Protein AF-A0A2Z5JEM8-F1 (afdb_monomer)

Nearest PDB structures (foldseek):
  6brm-assembly3_F  TM=8.413E-01  e=3.367E-01  Pectobacterium carotovorum
  6brm-assembly4_H  TM=8.130E-01  e=3.604E-01  Pectobacterium carotovorum
  6brm-assembly4_G  TM=8.463E-01  e=1.721E+00  Pectobacterium carotovorum
  1y44-assembly1_A  TM=6.325E-01  e=1.972E+00  Bacillus subtilis
  7s2j-assembly2_B  TM=3.232E-01  e=3.398E+00  uncultured bacterium

Solvent-accessible surface area (backbone atoms only — not comparable to full-atom values): 4367 Å² total; per-residue (Å²): 133,49,69,42,82,37,59,29,13,38,23,46,36,61,97,55,67,72,55,38,74,79,31,35,36,38,68,56,49,36,51,52,27,59,76,68,63,28,51,21,46,33,80,37,79,31,64,101,52,93,51,43,72,28,46,73,66,60,38,65,71,39,83,37,91,33,61,69,73,84,85,84,83,90,128

Secondary structure (DSSP, 8-state):
-EEEEEEBS--EETTEEEEEESSB-HHHHHHHHHHTTEEEEEEES-SSSTT----HHHHHTS--S------S---

Structure (mmCIF, N/CA/C/O backbone):
data_AF-A0A2Z5JEM8-F1
#
_entry.id   AF-A0A2Z5JEM8-F1
#
loop_
_atom_site.group_PDB
_atom_site.id
_atom_site.type_symbol
_atom_site.label_atom_id
_atom_site.label_alt_id
_atom_site.label_comp_id
_atom_site.label_asym_id
_atom_site.label_entity_id
_atom_site.label_seq_id
_atom_site.pdbx_PDB_ins_code
_atom_site.Cartn_x
_atom_site.Cartn_y
_atom_site.Cartn_z
_atom_site.occupancy
_atom_site.B_iso_or_equiv
_atom_site.auth_seq_id
_atom_site.auth_comp_id
_atom_site.auth_asym_id
_atom_site.auth_atom_id
_atom_site.pdbx_PDB_model_num
ATOM 1 N N . MET A 1 1 ? -14.657 1.083 17.724 1.00 65.38 1 MET A N 1
ATOM 2 C CA . MET A 1 1 ? -13.710 0.217 16.981 1.00 65.38 1 MET A CA 1
ATOM 3 C C . MET A 1 1 ? -13.665 0.696 15.536 1.00 65.38 1 MET A C 1
ATOM 5 O O . MET A 1 1 ? -14.693 0.625 14.874 1.00 65.38 1 MET A O 1
ATOM 9 N N . GLY A 1 2 ? -12.535 1.257 15.091 1.00 82.69 2 GLY A N 1
ATOM 10 C CA . GLY A 1 2 ? -12.387 1.871 13.763 1.00 82.69 2 GLY A CA 1
ATOM 11 C C . GLY A 1 2 ? -11.816 0.925 12.702 1.00 82.69 2 GLY A C 1
ATOM 12 O O . GLY A 1 2 ? -11.339 -0.168 13.023 1.00 82.69 2 GLY A O 1
ATOM 13 N N . ALA A 1 3 ? -11.86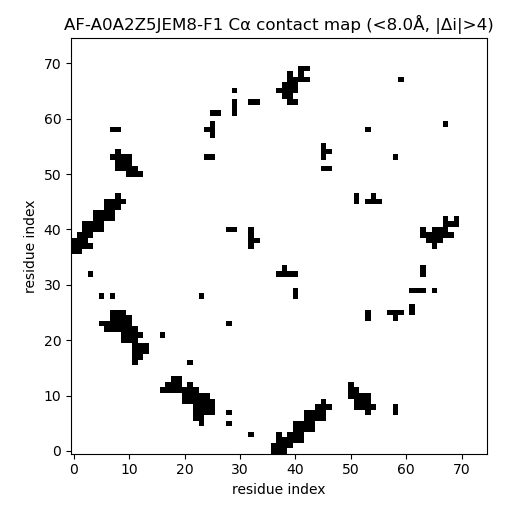7 1.364 11.445 1.00 87.94 3 ALA A N 1
ATOM 14 C CA . ALA A 1 3 ? -11.209 0.728 10.308 1.00 87.94 3 ALA A CA 1
ATOM 15 C C . ALA A 1 3 ? -10.208 1.707 9.677 1.00 87.94 3 ALA A C 1
ATOM 17 O O . ALA A 1 3 ? -10.433 2.915 9.708 1.00 87.94 3 ALA A O 1
ATOM 18 N N . ALA A 1 4 ? -9.130 1.177 9.107 1.00 88.81 4 ALA A N 1
ATOM 19 C CA . ALA A 1 4 ? -8.100 1.930 8.408 1.00 88.81 4 ALA A CA 1
ATOM 20 C C . ALA A 1 4 ? -8.077 1.505 6.927 1.00 88.81 4 ALA A C 1
ATOM 22 O O . ALA A 1 4 ? -7.629 0.394 6.634 1.00 88.81 4 ALA A O 1
ATOM 23 N N . PRO A 1 5 ? -8.578 2.331 5.992 1.00 90.25 5 PRO A N 1
ATOM 24 C CA . PRO A 1 5 ? -8.355 2.113 4.567 1.00 90.25 5 PRO A CA 1
ATOM 25 C C . PRO A 1 5 ? -6.899 2.456 4.223 1.00 90.25 5 PRO A C 1
ATOM 27 O O . PRO A 1 5 ? -6.448 3.563 4.511 1.00 90.25 5 PRO A O 1
ATOM 30 N N . LEU A 1 6 ? -6.155 1.514 3.642 1.00 91.12 6 LEU A N 1
ATOM 31 C CA . LEU A 1 6 ? -4.711 1.640 3.414 1.00 91.12 6 LEU A CA 1
ATOM 32 C C . LEU A 1 6 ? -4.343 1.280 1.973 1.00 91.12 6 LEU A C 1
ATOM 34 O O . LEU A 1 6 ? -4.760 0.236 1.479 1.00 91.12 6 LEU A O 1
ATOM 38 N N . HIS A 1 7 ? -3.533 2.121 1.324 1.00 92.69 7 HIS A N 1
ATOM 39 C CA . HIS A 1 7 ? -2.937 1.810 0.021 1.00 92.69 7 HIS A CA 1
ATOM 40 C C . HIS A 1 7 ? -1.848 0.748 0.191 1.00 92.69 7 HIS A C 1
ATOM 42 O O . HIS A 1 7 ? -0.808 1.037 0.794 1.00 92.69 7 HIS A O 1
ATOM 48 N N . LEU A 1 8 ? -2.101 -0.468 -0.300 1.00 93.25 8 LEU A N 1
ATOM 49 C CA . LEU A 1 8 ? -1.208 -1.618 -0.123 1.00 93.25 8 LEU A CA 1
ATOM 50 C C . LEU A 1 8 ? -0.645 -2.131 -1.452 1.00 93.25 8 LEU A C 1
ATOM 52 O O . LEU A 1 8 ? -0.873 -1.551 -2.503 1.00 93.25 8 LEU A O 1
ATOM 56 N N . GLY A 1 9 ? 0.103 -3.229 -1.387 1.00 93.81 9 GLY A N 1
ATOM 57 C CA . GLY A 1 9 ? 0.565 -3.992 -2.541 1.00 93.81 9 GLY A CA 1
ATOM 58 C C . GLY A 1 9 ? 2.060 -3.852 -2.832 1.00 93.81 9 GLY A C 1
ATOM 59 O O . GLY A 1 9 ? 2.527 -4.214 -3.913 1.00 93.81 9 GLY A O 1
ATOM 60 N N . ALA A 1 10 ? 2.815 -3.369 -1.838 1.00 95.62 10 ALA A N 1
ATOM 61 C CA . ALA A 1 10 ? 4.273 -3.456 -1.779 1.00 95.62 10 ALA A CA 1
ATOM 62 C C . ALA A 1 10 ? 4.983 -2.930 -3.042 1.00 95.62 10 ALA A C 1
ATOM 64 O O . ALA A 1 10 ? 5.930 -3.529 -3.557 1.00 95.62 10 ALA A O 1
ATOM 65 N N . VAL A 1 11 ? 4.497 -1.803 -3.562 1.00 95.81 11 VAL A N 1
ATOM 66 C CA . VAL A 1 11 ? 5.014 -1.208 -4.795 1.00 95.81 11 VAL A CA 1
ATOM 67 C C . VAL A 1 11 ? 6.432 -0.690 -4.581 1.00 95.81 11 VAL A C 1
ATOM 69 O O . VAL A 1 11 ? 6.696 0.033 -3.616 1.00 95.81 11 VAL A O 1
ATOM 72 N N . ARG A 1 12 ? 7.317 -1.023 -5.523 1.00 95.12 12 ARG A N 1
ATOM 73 C CA . ARG A 1 12 ? 8.682 -0.496 -5.647 1.00 95.12 12 ARG A CA 1
ATOM 74 C C . ARG A 1 12 ? 8.924 -0.102 -7.098 1.00 95.12 12 ARG A C 1
ATOM 76 O O . ARG A 1 12 ? 8.611 -0.870 -8.006 1.00 95.12 12 ARG A O 1
ATOM 83 N N . ILE A 1 13 ? 9.466 1.090 -7.318 1.00 94.31 13 ILE A N 1
ATOM 84 C CA . ILE A 1 13 ? 9.783 1.597 -8.656 1.00 94.31 13 ILE A CA 1
ATOM 85 C C . ILE A 1 13 ? 11.195 2.183 -8.600 1.00 94.31 13 ILE A C 1
ATOM 87 O O . ILE A 1 13 ? 11.435 3.161 -7.908 1.00 94.31 13 ILE A O 1
ATOM 91 N N . GLU A 1 14 ? 12.156 1.614 -9.327 1.00 93.44 14 GLU A N 1
ATOM 92 C CA . GLU A 1 14 ? 13.546 2.112 -9.306 1.00 93.44 14 GLU A CA 1
ATOM 93 C C . GLU A 1 14 ? 13.636 3.594 -9.701 1.00 93.44 14 GLU A C 1
ATOM 95 O O . GLU A 1 14 ? 14.240 4.404 -9.001 1.00 93.44 14 GLU A O 1
ATOM 100 N N . ALA A 1 15 ? 12.932 3.979 -10.769 1.00 94.38 15 ALA A N 1
ATOM 101 C CA . ALA A 1 15 ? 12.868 5.363 -11.238 1.00 94.38 15 ALA A CA 1
ATOM 102 C C . ALA A 1 15 ? 12.140 6.319 -10.270 1.00 94.38 15 ALA A C 1
ATOM 104 O O . ALA A 1 15 ? 12.224 7.535 -10.435 1.00 94.38 15 ALA A O 1
ATOM 105 N N . PHE A 1 16 ? 11.414 5.793 -9.279 1.00 89.56 16 PHE A N 1
ATOM 106 C CA . PHE A 1 16 ? 10.626 6.573 -8.331 1.00 89.56 16 PHE A CA 1
ATOM 107 C C . PHE A 1 16 ? 10.704 5.960 -6.927 1.00 89.56 16 PHE A C 1
ATOM 109 O O . PHE A 1 16 ? 9.987 5.020 -6.595 1.00 89.56 16 PHE A O 1
ATOM 116 N N . GLY A 1 17 ? 11.575 6.521 -6.088 1.00 87.56 17 GLY A N 1
ATOM 117 C CA . GLY A 1 17 ? 11.833 6.004 -4.742 1.00 87.56 17 GLY A CA 1
ATOM 118 C C . GLY A 1 17 ? 13.050 5.080 -4.645 1.00 87.56 17 GLY A C 1
ATOM 119 O O . GLY A 1 17 ? 13.302 4.566 -3.564 1.00 87.56 17 GLY A O 1
ATOM 120 N N . GLY A 1 18 ? 13.823 4.882 -5.723 1.00 94.50 18 GLY A N 1
ATOM 121 C CA . GLY A 1 18 ? 15.119 4.189 -5.664 1.00 94.50 18 GLY A CA 1
ATOM 122 C C . GLY A 1 18 ? 15.022 2.751 -5.155 1.00 94.50 18 GLY A C 1
ATOM 123 O O . GLY A 1 18 ? 15.860 2.320 -4.368 1.00 94.50 18 GLY A O 1
ATOM 124 N N . GLY A 1 19 ? 13.939 2.059 -5.516 1.00 93.81 19 GLY A N 1
ATOM 125 C CA . GLY A 1 19 ? 13.674 0.693 -5.070 1.00 93.81 19 GLY A CA 1
ATOM 126 C C . GLY A 1 19 ? 13.020 0.591 -3.691 1.00 93.81 19 GLY A C 1
ATOM 127 O O . GLY A 1 19 ? 12.634 -0.507 -3.289 1.00 93.81 19 GLY A O 1
ATOM 128 N N . GLU A 1 20 ? 12.818 1.696 -2.968 1.00 95.62 20 GLU A N 1
ATOM 129 C CA . GLU A 1 20 ? 12.081 1.698 -1.703 1.00 95.62 20 GLU A CA 1
ATOM 130 C C . GLU A 1 20 ? 10.575 1.476 -1.883 1.00 95.62 20 GLU A C 1
ATOM 132 O O . GLU A 1 20 ? 10.004 1.655 -2.961 1.00 95.62 20 GLU A O 1
ATOM 137 N N . LEU A 1 21 ? 9.919 1.064 -0.793 1.00 94.25 21 LEU A N 1
ATOM 138 C CA . LEU A 1 21 ? 8.463 0.925 -0.763 1.00 94.25 21 LEU A CA 1
ATOM 139 C C . LEU A 1 21 ? 7.794 2.290 -0.908 1.00 94.25 21 LEU A C 1
ATOM 141 O O . LEU A 1 21 ? 7.929 3.138 -0.023 1.00 94.25 21 LEU A O 1
ATOM 145 N N . ILE A 1 22 ? 7.002 2.447 -1.967 1.00 93.12 22 ILE A N 1
ATOM 146 C CA . ILE A 1 22 ? 6.170 3.637 -2.204 1.00 93.12 22 ILE A CA 1
ATOM 147 C C . ILE A 1 22 ? 4.690 3.402 -1.868 1.00 93.12 22 ILE A C 1
ATOM 149 O O . ILE A 1 22 ? 3.958 4.354 -1.614 1.00 93.12 22 ILE A O 1
ATOM 153 N N . ALA A 1 23 ? 4.262 2.139 -1.805 1.00 92.06 23 ALA A N 1
ATOM 154 C CA . ALA A 1 23 ? 3.011 1.711 -1.181 1.00 92.06 23 ALA A CA 1
ATOM 155 C C . ALA A 1 23 ? 3.331 0.763 -0.021 1.00 92.06 23 ALA A C 1
ATOM 157 O O . ALA A 1 23 ? 4.378 0.112 -0.010 1.00 92.06 23 ALA A O 1
ATOM 158 N N 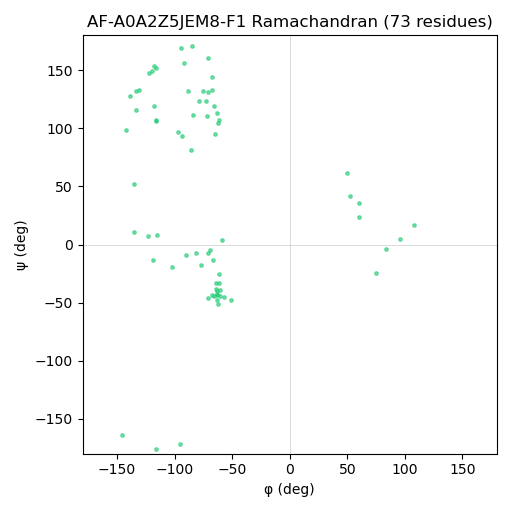. MET A 1 24 ? 2.451 0.687 0.977 1.00 93.81 24 MET A N 1
ATOM 159 C CA . MET A 1 24 ? 2.693 -0.172 2.134 1.00 93.81 24 MET A CA 1
ATOM 160 C C . MET A 1 24 ? 2.638 -1.652 1.730 1.00 93.81 24 MET A C 1
ATOM 162 O O . MET A 1 24 ? 1.834 -2.063 0.894 1.00 93.81 24 MET A O 1
ATOM 166 N N . ASP A 1 25 ? 3.485 -2.464 2.352 1.00 92.75 25 ASP A N 1
ATOM 167 C CA . ASP A 1 25 ? 3.301 -3.912 2.381 1.00 92.75 25 ASP A CA 1
ATOM 168 C C . ASP A 1 25 ? 2.348 -4.294 3.530 1.00 92.75 25 ASP A C 1
ATOM 170 O O . ASP A 1 25 ? 1.990 -3.471 4.391 1.00 92.75 25 ASP A O 1
ATOM 174 N N . GLY A 1 26 ? 1.936 -5.558 3.573 1.00 89.62 26 GLY A N 1
ATOM 175 C CA . GLY A 1 26 ? 1.071 -6.057 4.637 1.00 89.62 26 GLY A CA 1
ATOM 176 C C . GLY A 1 26 ? 1.707 -5.961 6.034 1.00 89.62 26 GLY A C 1
ATOM 177 O O . GLY A 1 26 ? 0.996 -5.813 7.028 1.00 89.62 26 GLY A O 1
ATOM 178 N N . ALA A 1 27 ? 3.041 -5.962 6.146 1.00 90.06 27 ALA A N 1
ATOM 179 C CA . ALA A 1 27 ? 3.732 -5.828 7.431 1.00 90.06 27 ALA A CA 1
ATOM 180 C C . ALA A 1 27 ? 3.613 -4.405 8.011 1.00 90.06 27 ALA A C 1
ATOM 182 O O . ALA A 1 27 ? 3.273 -4.227 9.188 1.00 90.06 27 ALA A O 1
ATOM 183 N N . ARG A 1 28 ? 3.827 -3.377 7.183 1.00 92.38 28 ARG A N 1
ATOM 184 C CA . ARG A 1 28 ? 3.613 -1.968 7.539 1.00 92.38 28 ARG A CA 1
ATOM 185 C C . ARG A 1 28 ? 2.136 -1.705 7.823 1.00 92.38 28 ARG A C 1
ATOM 187 O O . ARG A 1 28 ? 1.834 -0.993 8.782 1.00 92.38 28 ARG A O 1
ATOM 194 N N . ALA A 1 29 ? 1.225 -2.316 7.061 1.00 91.31 29 ALA A N 1
ATOM 195 C CA . ALA A 1 29 ? -0.221 -2.216 7.285 1.00 91.31 29 ALA A CA 1
ATOM 196 C C . ALA A 1 29 ? -0.618 -2.745 8.666 1.00 91.31 29 ALA A C 1
ATOM 198 O O . ALA A 1 29 ? -1.363 -2.096 9.409 1.00 91.31 29 ALA A O 1
ATOM 199 N N . ALA A 1 30 ? -0.051 -3.896 9.034 1.00 87.56 30 ALA A N 1
ATOM 200 C CA . ALA A 1 30 ? -0.281 -4.517 10.322 1.00 87.56 30 ALA A CA 1
ATOM 201 C C . ALA A 1 30 ? 0.226 -3.647 11.481 1.00 87.56 30 ALA A C 1
ATOM 203 O O . ALA A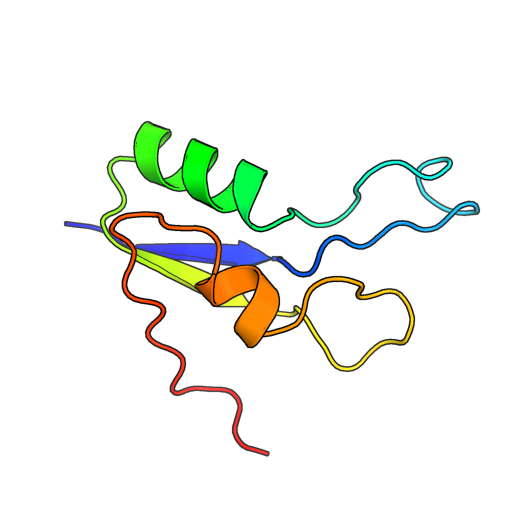 1 30 ? -0.461 -3.470 12.489 1.00 87.56 30 ALA A O 1
ATOM 204 N N . SER A 1 31 ? 1.420 -3.072 11.323 1.00 90.25 31 SER A N 1
ATOM 205 C CA . SER A 1 31 ? 2.013 -2.161 12.305 1.00 90.25 31 SER A CA 1
ATOM 206 C C . SER A 1 31 ? 1.171 -0.901 12.510 1.00 90.25 31 SER A C 1
ATOM 208 O O . SER A 1 31 ? 0.793 -0.590 13.639 1.00 90.25 31 SER A O 1
ATOM 210 N N . LEU A 1 32 ? 0.798 -0.221 11.421 1.00 90.81 32 LEU A N 1
ATOM 211 C CA . LEU A 1 32 ? 0.010 1.008 11.490 1.00 90.81 32 LEU A CA 1
ATOM 212 C C . LEU A 1 32 ? -1.373 0.766 12.104 1.00 90.81 32 LEU A C 1
ATOM 214 O O . LEU A 1 32 ? -1.811 1.535 12.955 1.00 90.81 32 LEU A O 1
ATOM 218 N N . SER A 1 33 ? -2.038 -0.327 11.726 1.00 88.56 33 SER A N 1
ATOM 219 C CA . SER A 1 33 ? -3.363 -0.659 12.262 1.00 88.56 33 SER A CA 1
ATOM 220 C C . SER A 1 33 ? -3.336 -0.856 13.780 1.00 88.56 33 SER A C 1
ATOM 222 O O . SER A 1 33 ? -4.229 -0.364 14.469 1.00 88.56 33 SER A O 1
ATOM 224 N N . ARG A 1 34 ? -2.282 -1.491 14.320 1.00 87.56 34 ARG A N 1
ATOM 225 C CA . ARG A 1 34 ? -2.078 -1.607 15.774 1.00 87.56 34 ARG A CA 1
ATOM 226 C C . ARG A 1 34 ? -1.874 -0.245 16.431 1.00 87.56 34 ARG A C 1
ATOM 228 O O . ARG A 1 34 ? -2.540 0.042 17.420 1.00 87.56 34 ARG A O 1
ATOM 235 N N . SER A 1 35 ? -1.013 0.600 15.864 1.00 91.62 35 SER A N 1
ATOM 236 C CA . SER A 1 35 ? -0.749 1.945 16.397 1.00 91.62 35 SER A CA 1
ATOM 237 C C . SER A 1 35 ? -1.996 2.834 16.405 1.00 91.62 35 SER A C 1
ATOM 239 O O . SER A 1 35 ? -2.166 3.648 17.306 1.00 91.62 35 SER A O 1
ATOM 241 N N . LEU A 1 36 ? -2.892 2.658 15.431 1.00 90.56 36 LEU A N 1
ATOM 242 C CA . LEU A 1 36 ? -4.161 3.384 15.347 1.00 90.56 36 LEU A CA 1
ATOM 243 C C . LEU A 1 36 ? -5.270 2.798 16.240 1.00 90.56 36 LEU A C 1
ATOM 245 O O . LEU A 1 36 ? -6.361 3.363 16.299 1.00 90.56 36 LEU A O 1
ATOM 249 N N . GLY A 1 37 ? -5.055 1.640 16.879 1.00 89.25 37 GLY A N 1
ATOM 250 C CA . GLY A 1 37 ? -6.135 0.888 17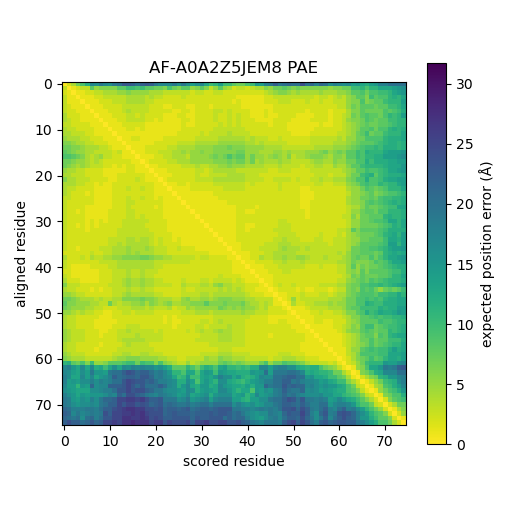.531 1.00 89.25 37 GLY A CA 1
ATOM 251 C C . GLY A 1 37 ? -7.243 0.468 16.551 1.00 89.25 37 GLY A C 1
ATOM 252 O O . GLY A 1 37 ? -8.399 0.264 16.942 1.00 89.25 37 GLY A O 1
ATOM 253 N N . ALA A 1 38 ? -6.917 0.380 15.257 1.00 89.00 38 ALA A N 1
ATOM 254 C CA . ALA A 1 38 ? -7.846 -0.013 14.213 1.00 89.0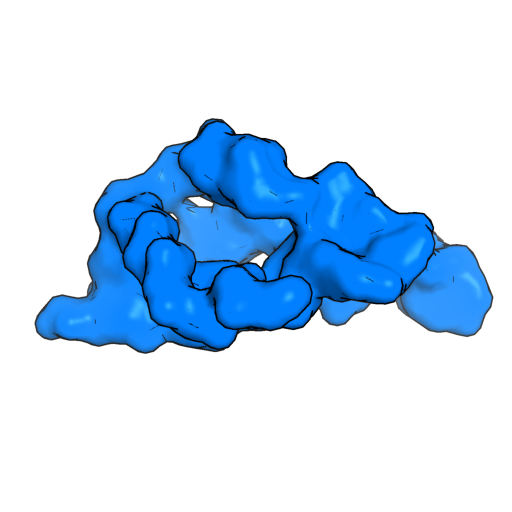0 38 ALA A CA 1
ATOM 255 C C . ALA A 1 38 ? -8.002 -1.533 14.228 1.00 89.00 38 ALA A C 1
ATOM 257 O O . ALA A 1 38 ? -7.040 -2.283 14.076 1.00 89.00 38 ALA A O 1
ATOM 258 N N . ARG A 1 39 ? -9.247 -1.999 14.366 1.00 84.00 39 ARG A N 1
ATOM 259 C CA . ARG A 1 39 ? -9.541 -3.437 14.381 1.00 84.00 39 ARG A CA 1
ATOM 260 C C . ARG A 1 39 ? -9.499 -4.047 12.981 1.00 84.00 39 ARG A C 1
ATOM 262 O O . ARG A 1 39 ? -9.468 -5.261 12.863 1.00 84.00 39 ARG A O 1
ATOM 269 N N . ARG A 1 40 ? -9.568 -3.233 11.921 1.00 83.12 40 ARG A N 1
ATOM 270 C CA . ARG A 1 40 ? -9.576 -3.692 10.523 1.00 83.12 40 ARG A CA 1
ATOM 271 C C . ARG A 1 40 ? -8.702 -2.797 9.654 1.00 83.12 40 ARG A C 1
ATOM 273 O O . ARG A 1 40 ? -8.920 -1.589 9.629 1.00 83.12 40 ARG A O 1
ATOM 280 N N . ALA A 1 41 ? -7.784 -3.404 8.918 1.00 87.62 41 ALA A N 1
ATOM 281 C CA . ALA A 1 41 ? -7.146 -2.834 7.743 1.00 87.62 41 ALA A CA 1
ATOM 282 C C . ALA A 1 41 ? -8.003 -3.185 6.521 1.00 87.62 41 ALA A C 1
ATOM 284 O O . ALA A 1 41 ? -8.412 -4.335 6.370 1.00 87.62 41 ALA A O 1
ATOM 285 N N . ILE A 1 42 ? -8.300 -2.203 5.675 1.00 89.06 42 ILE A N 1
ATOM 286 C CA . ILE A 1 42 ? -9.019 -2.399 4.413 1.00 89.06 42 ILE A CA 1
ATOM 287 C C . ILE A 1 42 ? -8.051 -2.010 3.291 1.00 89.06 42 ILE A C 1
ATOM 289 O O . ILE A 1 42 ? -7.756 -0.823 3.148 1.00 89.06 42 ILE A O 1
ATOM 293 N N . PRO A 1 43 ? -7.508 -2.969 2.530 1.00 89.06 43 PRO A N 1
ATOM 294 C CA . PRO A 1 43 ? -6.575 -2.685 1.463 1.00 89.06 43 PRO A CA 1
ATOM 295 C C . PRO A 1 43 ? -7.328 -2.014 0.325 1.00 89.06 43 PRO A C 1
ATOM 297 O O . PRO A 1 43 ? -8.384 -2.476 -0.105 1.00 89.06 43 PRO A O 1
ATOM 300 N N . VAL A 1 44 ? -6.768 -0.918 -0.157 1.00 90.06 44 VAL A N 1
ATOM 301 C CA . VAL A 1 44 ? -7.213 -0.232 -1.363 1.00 90.06 44 VAL A CA 1
ATOM 302 C C . VAL A 1 44 ? -6.041 -0.165 -2.333 1.00 90.06 44 VAL A C 1
ATOM 304 O O . VAL A 1 44 ? -4.894 -0.089 -1.896 1.00 90.06 44 VAL A O 1
ATOM 307 N N . HIS A 1 45 ? -6.335 -0.214 -3.634 1.00 91.19 45 HIS A N 1
ATOM 308 C CA . HIS A 1 45 ? -5.359 -0.007 -4.710 1.00 91.19 45 HIS A CA 1
ATOM 309 C C . HIS A 1 45 ? -4.076 -0.846 -4.543 1.00 91.19 45 HIS A C 1
ATOM 311 O O . HIS A 1 45 ? -2.994 -0.294 -4.367 1.00 91.19 45 HIS A O 1
ATOM 317 N N . TYR A 1 46 ? -4.235 -2.174 -4.538 1.00 92.00 46 TYR A N 1
ATOM 318 C CA . TYR A 1 46 ? -3.160 -3.163 -4.368 1.00 92.00 46 TYR A CA 1
ATOM 319 C C . TYR A 1 46 ? -2.943 -4.046 -5.610 1.00 92.00 46 TYR A C 1
ATOM 321 O O . TYR A 1 46 ? -2.208 -5.029 -5.557 1.00 92.00 46 TYR A O 1
ATOM 32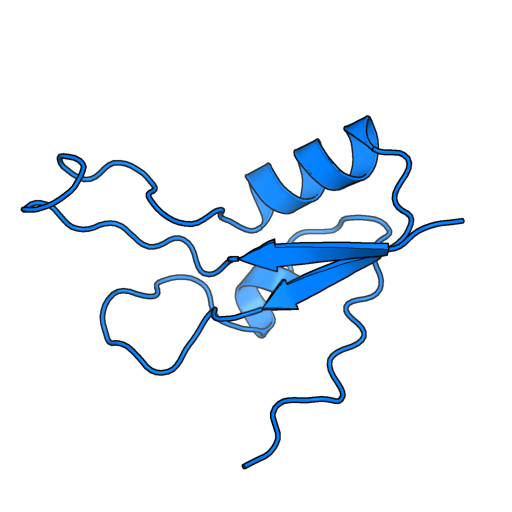9 N N . ASP A 1 47 ? -3.609 -3.727 -6.718 1.00 89.69 47 ASP A N 1
ATOM 330 C CA . ASP A 1 47 ? -3.597 -4.494 -7.960 1.00 89.69 47 ASP A CA 1
ATOM 331 C C . ASP A 1 47 ? -3.694 -3.563 -9.187 1.00 89.69 47 ASP A C 1
ATOM 333 O O . ASP A 1 47 ? -3.460 -2.359 -9.097 1.00 89.69 47 ASP A O 1
ATOM 337 N N . SER A 1 48 ? -4.028 -4.117 -10.353 1.00 87.00 48 SER A N 1
ATOM 338 C CA . SER A 1 48 ? -4.273 -3.400 -11.615 1.00 87.00 48 SER A CA 1
ATOM 339 C C . SER A 1 48 ? -3.033 -2.878 -12.356 1.00 87.00 48 SER A C 1
ATOM 341 O O . SER A 1 48 ? -3.093 -2.743 -13.578 1.00 87.00 48 SER A O 1
ATOM 343 N N . TRP A 1 49 ? -1.896 -2.632 -11.689 1.00 90.31 49 TRP A N 1
ATOM 344 C CA . TRP A 1 49 ? -0.621 -2.251 -12.335 1.00 90.31 49 TRP A CA 1
ATOM 345 C C . TRP A 1 49 ? 0.493 -3.293 -12.133 1.00 90.31 49 TRP A C 1
ATOM 347 O O . TRP A 1 49 ? 0.569 -3.964 -11.110 1.00 90.31 49 TRP A O 1
ATOM 357 N N . GLY A 1 50 ? 1.438 -3.376 -13.077 1.00 91.81 50 GLY A N 1
ATOM 358 C CA . GLY A 1 50 ? 2.550 -4.342 -13.028 1.00 91.81 50 GLY A CA 1
ATOM 359 C C . GLY A 1 50 ? 3.602 -4.100 -11.934 1.00 91.81 50 GLY A C 1
ATOM 360 O O . GLY A 1 50 ? 4.512 -4.907 -11.783 1.00 91.81 50 GLY A O 1
ATOM 361 N N . HIS A 1 51 ? 3.505 -2.999 -11.183 1.00 92.62 51 HIS A N 1
ATOM 362 C CA . HIS A 1 51 ? 4.437 -2.671 -10.097 1.00 92.62 51 HIS A CA 1
ATOM 363 C C . HIS A 1 51 ? 4.011 -3.220 -8.727 1.00 92.62 51 HIS A C 1
ATOM 365 O O . HIS A 1 51 ? 4.783 -3.134 -7.770 1.00 92.62 51 HIS A O 1
ATOM 371 N N . PHE A 1 52 ? 2.792 -3.752 -8.612 1.00 94.31 52 PHE A N 1
ATOM 372 C CA . PHE A 1 52 ? 2.308 -4.380 -7.387 1.00 94.31 52 PHE A CA 1
ATOM 373 C C . PHE A 1 52 ? 2.947 -5.757 -7.202 1.00 94.31 52 PHE A C 1
ATOM 375 O O . PHE A 1 52 ? 2.990 -6.562 -8.131 1.00 94.31 52 PHE A O 1
ATOM 382 N N . THR A 1 53 ? 3.450 -6.022 -5.997 1.00 94.81 53 THR A N 1
ATOM 383 C CA . THR A 1 53 ? 4.151 -7.277 -5.667 1.00 94.81 53 THR A CA 1
ATOM 384 C C . THR A 1 53 ? 3.462 -8.082 -4.564 1.00 94.81 53 THR A C 1
ATOM 386 O O . THR A 1 53 ? 3.739 -9.270 -4.402 1.00 94.81 53 THR A O 1
ATOM 389 N N . GLU A 1 54 ? 2.508 -7.473 -3.855 1.00 93.00 54 GLU A N 1
ATOM 390 C CA . GLU A 1 54 ? 1.593 -8.161 -2.944 1.00 93.00 54 GLU A CA 1
ATOM 391 C C . GLU A 1 54 ? 0.149 -7.996 -3.433 1.00 93.00 54 GLU A C 1
ATOM 393 O O . GLU A 1 54 ? -0.359 -6.883 -3.521 1.00 93.00 54 GLU A O 1
ATOM 398 N N . GLY A 1 55 ? -0.519 -9.109 -3.732 1.00 89.62 55 GLY A N 1
ATOM 399 C CA . GLY A 1 55 ? -1.947 -9.156 -4.031 1.00 89.62 55 GLY A CA 1
ATOM 400 C C . GLY A 1 55 ? -2.784 -9.495 -2.796 1.00 89.62 55 GLY A C 1
ATOM 401 O O . GLY A 1 55 ? -2.281 -9.585 -1.673 1.00 89.62 55 GLY A O 1
ATOM 402 N N . HIS A 1 56 ? -4.082 -9.722 -3.012 1.00 86.75 56 HIS A N 1
ATOM 403 C CA . HIS A 1 56 ? -5.051 -10.000 -1.947 1.00 86.75 56 HIS A CA 1
ATOM 404 C C . HIS A 1 56 ? -4.599 -11.118 -0.991 1.00 86.75 56 HIS A C 1
ATOM 406 O O . HIS A 1 56 ? -4.641 -10.938 0.225 1.00 86.75 56 HIS A O 1
ATOM 412 N N . GLU A 1 57 ? -4.127 -12.250 -1.522 1.00 87.56 57 GLU A N 1
ATOM 413 C CA . GLU A 1 57 ? -3.701 -13.394 -0.707 1.00 87.56 57 GLU A CA 1
ATOM 414 C C . GLU A 1 57 ? -2.436 -13.098 0.107 1.00 87.56 57 GLU A C 1
ATOM 416 O O . GLU A 1 57 ? -2.396 -13.411 1.298 1.00 87.56 57 GLU A O 1
ATOM 421 N N . GLN A 1 58 ? -1.425 -12.445 -0.485 1.00 89.75 58 GLN A N 1
ATOM 422 C CA . GLN A 1 58 ? -0.212 -1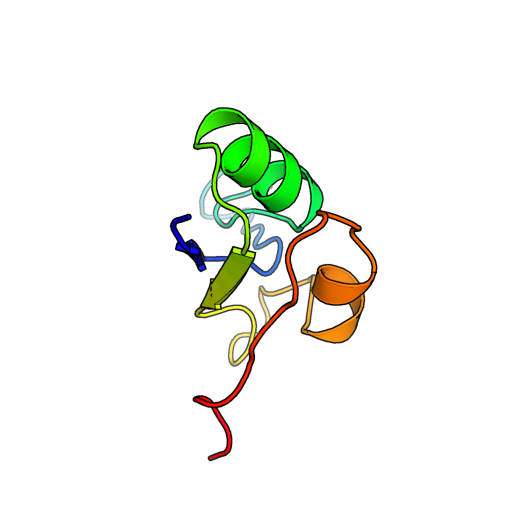2.064 0.250 1.00 89.75 58 GLN A CA 1
ATOM 423 C C . GLN A 1 58 ? -0.525 -11.080 1.381 1.00 89.75 58 GLN A C 1
ATOM 425 O O . GLN A 1 58 ? 0.012 -11.217 2.481 1.00 89.75 58 GLN A O 1
ATOM 430 N N . ILE A 1 59 ? -1.421 -10.122 1.132 1.00 88.00 59 ILE A N 1
ATOM 431 C CA . ILE A 1 59 ? -1.876 -9.156 2.135 1.00 88.00 59 ILE A CA 1
ATOM 432 C C . ILE A 1 59 ? -2.654 -9.873 3.250 1.00 88.00 59 ILE A C 1
ATOM 434 O O . ILE A 1 59 ? -2.402 -9.622 4.428 1.00 88.00 59 ILE A O 1
ATOM 438 N N . ALA A 1 60 ? -3.555 -10.801 2.904 1.00 82.00 60 ALA A N 1
ATOM 439 C CA . ALA A 1 60 ? -4.342 -11.587 3.861 1.00 82.00 60 ALA A CA 1
ATOM 440 C C . ALA A 1 60 ? -3.501 -12.509 4.739 1.00 82.00 60 ALA A C 1
ATOM 442 O O . ALA A 1 60 ? -3.816 -12.707 5.913 1.00 82.00 60 ALA A O 1
ATOM 443 N N . ALA A 1 61 ? -2.402 -13.030 4.197 1.00 81.94 61 ALA A N 1
ATOM 444 C CA . ALA A 1 61 ? -1.465 -13.870 4.926 1.00 81.94 61 ALA A CA 1
ATOM 445 C C . ALA A 1 61 ? -0.638 -13.104 5.974 1.00 81.94 61 ALA A C 1
ATOM 447 O O . ALA A 1 61 ? 0.098 -13.732 6.737 1.00 81.94 61 ALA A O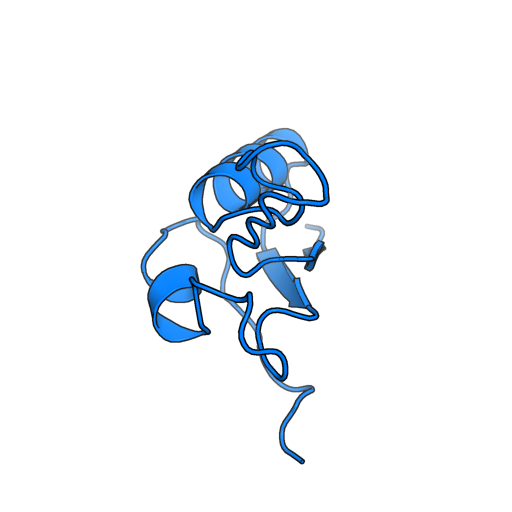 1
ATOM 448 N N . ARG A 1 62 ? -0.722 -11.765 6.035 1.00 75.44 62 ARG A N 1
ATOM 449 C CA . ARG A 1 62 ? -0.088 -10.954 7.083 1.00 75.44 62 ARG A CA 1
ATOM 450 C C . ARG A 1 62 ? -1.101 -10.715 8.204 1.00 75.44 62 ARG A C 1
ATOM 452 O O . ARG A 1 62 ? -1.873 -9.758 8.126 1.00 75.44 62 ARG A O 1
ATOM 459 N N . PRO A 1 63 ? -1.118 -11.552 9.260 1.00 56.91 63 PRO A N 1
ATOM 460 C CA . PRO A 1 63 ? -2.084 -11.417 10.334 1.00 56.91 63 PRO A CA 1
ATOM 461 C C . PRO A 1 63 ? -1.898 -10.069 11.028 1.00 56.91 63 PRO A C 1
ATOM 463 O O . PRO A 1 63 ? -0.993 -9.842 11.829 1.00 56.91 63 PRO A O 1
ATOM 466 N N . THR A 1 64 ? -2.808 -9.158 10.730 1.00 55.59 64 THR A N 1
ATOM 467 C CA . THR A 1 64 ? -3.369 -8.311 11.770 1.00 55.59 64 THR A CA 1
ATOM 468 C C . THR A 1 64 ? -4.613 -9.039 12.264 1.00 55.59 64 THR A C 1
ATOM 470 O O . THR A 1 64 ? -5.242 -9.749 11.489 1.00 55.59 64 THR A O 1
ATOM 473 N N . GLU A 1 65 ? -5.084 -8.810 13.487 1.00 50.72 65 GLU A N 1
ATOM 474 C CA . GLU A 1 65 ? -6.477 -9.163 13.845 1.00 50.72 65 GLU A CA 1
ATOM 475 C C . GLU A 1 65 ? -7.531 -8.447 12.953 1.00 50.72 65 GLU A C 1
ATOM 477 O O . GLU A 1 65 ? -8.741 -8.567 13.154 1.00 50.72 65 GLU A O 1
ATOM 482 N N . ALA A 1 66 ? -7.065 -7.692 11.953 1.00 51.16 66 ALA A N 1
ATOM 483 C CA . ALA A 1 66 ? -7.803 -7.171 10.832 1.00 51.16 66 ALA A CA 1
ATOM 484 C C . ALA A 1 66 ? -8.391 -8.280 9.972 1.00 51.16 66 ALA A C 1
ATOM 486 O O . ALA A 1 66 ? -7.733 -8.899 9.142 1.00 51.16 66 ALA A O 1
ATOM 487 N N . VAL A 1 67 ? -9.703 -8.419 10.093 1.00 49.75 67 VAL A N 1
ATOM 488 C CA . VAL A 1 67 ? -10.514 -8.983 9.023 1.00 49.75 67 VAL A CA 1
ATOM 489 C C . VAL A 1 67 ? -10.408 -8.049 7.817 1.00 49.75 67 VAL A C 1
ATOM 491 O O . VAL A 1 67 ? -10.907 -6.919 7.863 1.00 49.75 67 VAL A O 1
ATOM 494 N N . LEU A 1 68 ? -9.777 -8.535 6.749 1.00 54.94 68 LEU A N 1
ATOM 495 C CA . LEU A 1 68 ? -9.878 -7.959 5.414 1.00 54.94 68 LEU A CA 1
ATOM 496 C C . LEU A 1 68 ? -11.320 -8.115 4.933 1.00 54.94 68 LEU A C 1
ATOM 498 O O . LEU A 1 68 ? -11.724 -9.162 4.435 1.00 54.94 68 LEU A O 1
ATOM 502 N N . ALA A 1 69 ? -12.131 -7.081 5.125 1.00 51.25 69 ALA A N 1
ATOM 503 C CA . ALA A 1 69 ? -13.446 -7.015 4.509 1.00 51.25 69 ALA A CA 1
ATOM 504 C C . ALA A 1 69 ? -13.284 -6.418 3.106 1.00 51.25 69 ALA A C 1
ATOM 506 O O . ALA A 1 69 ? -13.480 -5.220 2.916 1.00 51.25 69 ALA A O 1
ATOM 507 N N . ASN A 1 70 ? -12.891 -7.241 2.133 1.00 48.28 70 ASN A N 1
ATOM 508 C CA . ASN A 1 70 ? -12.968 -6.850 0.731 1.00 48.28 70 ASN A CA 1
ATOM 509 C C . ASN A 1 70 ? -14.391 -7.143 0.221 1.00 48.28 70 ASN A C 1
ATOM 511 O O . ASN A 1 70 ? -14.807 -8.297 0.160 1.00 48.28 70 ASN A O 1
ATOM 515 N N . ARG A 1 71 ? -15.172 -6.099 -0.076 1.00 51.06 71 ARG A N 1
ATOM 516 C CA . ARG A 1 71 ? -16.472 -6.216 -0.770 1.00 51.06 71 ARG A CA 1
ATOM 517 C C . ARG A 1 71 ? -16.661 -5.180 -1.883 1.00 51.06 71 ARG A C 1
ATOM 519 O O . ARG A 1 71 ? -17.779 -5.019 -2.356 1.00 51.06 71 ARG A O 1
ATOM 526 N N . LEU A 1 72 ? -15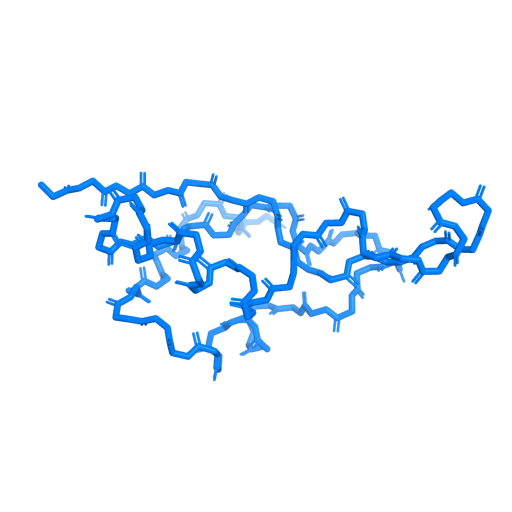.618 -4.443 -2.274 1.00 46.91 72 LEU A N 1
ATOM 527 C CA . LEU A 1 72 ? -15.795 -3.269 -3.141 1.00 46.91 72 LEU A CA 1
ATOM 528 C C . LEU A 1 72 ? -15.012 -3.266 -4.455 1.00 46.91 72 LEU A C 1
ATOM 530 O O . LEU A 1 72 ? -15.102 -2.267 -5.157 1.00 46.91 72 LEU A O 1
ATOM 534 N N . LEU A 1 73 ? -14.323 -4.338 -4.849 1.00 46.78 73 LEU A N 1
ATOM 535 C CA . LEU A 1 73 ? -13.593 -4.359 -6.125 1.00 46.78 73 LEU A CA 1
ATOM 536 C C . LEU A 1 73 ? -13.806 -5.671 -6.899 1.00 46.78 73 LEU A C 1
ATOM 538 O O . LEU A 1 73 ? -12.846 -6.305 -7.308 1.00 46.78 73 LEU A O 1
ATOM 542 N N . ASP A 1 74 ? -15.068 -6.064 -7.102 1.00 32.62 74 ASP A N 1
ATOM 543 C CA . ASP A 1 74 ? -15.437 -6.986 -8.187 1.00 32.62 74 ASP A CA 1
ATOM 544 C C . ASP A 1 74 ? -15.941 -6.143 -9.374 1.00 32.62 74 ASP A C 1
ATOM 546 O O . ASP A 1 74 ? -17.097 -5.702 -9.396 1.00 32.62 74 ASP A O 1
ATOM 550 N N . ARG A 1 75 ? -15.059 -5.878 -10.342 1.00 42.38 75 ARG A N 1
ATOM 551 C CA . ARG A 1 75 ? -15.387 -5.455 -11.711 1.00 42.38 75 ARG A CA 1
ATOM 552 C C . ARG A 1 75 ? -14.425 -6.130 -12.674 1.00 42.38 75 ARG A C 1
ATOM 554 O O . ARG A 1 75 ? -13.207 -5.999 -12.445 1.00 42.38 75 ARG A O 1
#

pLDDT: mean 82.79, std 16.27, range [32.62, 95.81]

Organism: Streptomyces atratus (NCBI:txid1893)

InterPro domains:
  IPR036866 Ribonuclease Z/Hydroxyacylglutathione hydrolase-like [G3DSA:3.60.15.10] (2-74)

Foldseek 3Di:
DAEAEAAEQQFADCVPPNRHGPGHYLQVQLVVCVVVVNQAYAYDNNDDDPRGHDDPVRSVVSDDNHDHPPDPDDD

Sequence (75 aa):
MGAAPLHLGAVRIEAFGGGELIAMDGARAASLSRSLGARRAIPVHYDSWGHFTEGHEQIAARPTEAVLANRLLDR

Radius of gyration: 12.27 Å; Cα contacts (8 Å, |Δi|>4): 141; chains: 1; bounding box: 32×20×31 Å

Mean predicted aligned error: 6.11 Å